Protein AF-A0A6B2LXG8-F1 (afdb_monomer)

Mean predicted aligned error: 7.02 Å

Structure (mmCIF, N/CA/C/O backbone):
data_AF-A0A6B2LXG8-F1
#
_entry.id   AF-A0A6B2LXG8-F1
#
loop_
_atom_site.group_PDB
_atom_site.id
_atom_site.type_symbol
_atom_site.label_atom_id
_atom_site.label_alt_id
_atom_site.label_comp_id
_atom_site.label_asym_id
_atom_site.label_entity_id
_atom_site.label_seq_id
_atom_site.pdbx_PDB_ins_code
_atom_site.Cartn_x
_atom_site.Cartn_y
_atom_site.Cartn_z
_atom_site.occupancy
_atom_site.B_iso_or_equiv
_atom_site.auth_seq_id
_atom_site.auth_comp_id
_atom_site.auth_asym_id
_atom_site.auth_atom_id
_atom_site.pdbx_PDB_model_num
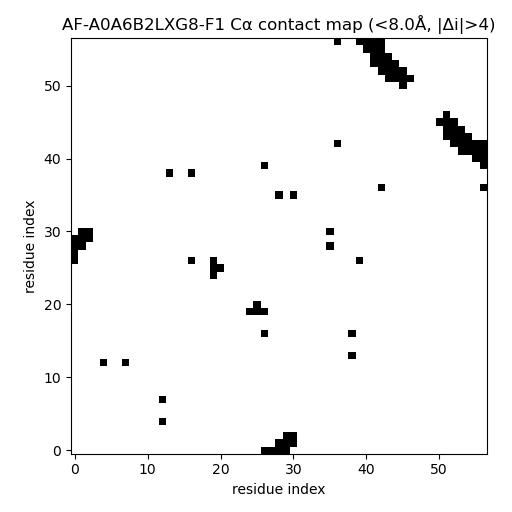ATOM 1 N N . MET A 1 1 ? 1.889 7.758 -1.976 1.00 58.06 1 MET A N 1
ATOM 2 C CA . MET A 1 1 ? 3.085 7.847 -1.118 1.00 58.06 1 MET A CA 1
ATOM 3 C C . MET A 1 1 ? 4.165 7.066 -1.815 1.00 58.06 1 MET A C 1
ATOM 5 O O . MET A 1 1 ? 4.089 5.845 -1.808 1.00 58.06 1 MET A O 1
ATOM 9 N N . ASP A 1 2 ? 5.074 7.762 -2.486 1.00 44.53 2 ASP A N 1
AT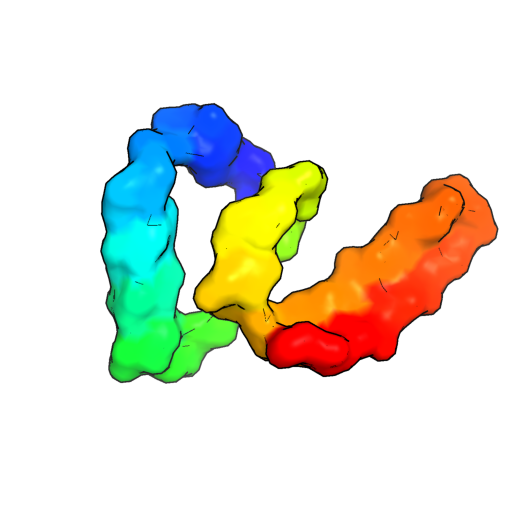OM 10 C CA . ASP A 1 2 ? 6.229 7.108 -3.091 1.00 44.53 2 ASP A CA 1
ATOM 11 C C . ASP A 1 2 ? 7.422 7.305 -2.149 1.00 44.53 2 ASP A C 1
ATOM 13 O O . ASP A 1 2 ? 7.698 8.431 -1.733 1.00 44.53 2 ASP A O 1
ATOM 17 N N . GLU A 1 3 ? 7.986 6.193 -1.682 1.00 49.09 3 GLU A N 1
ATOM 18 C CA . GLU A 1 3 ? 9.145 6.047 -0.777 1.00 49.09 3 GLU A CA 1
ATOM 19 C C . GLU A 1 3 ? 9.146 6.770 0.592 1.00 49.09 3 GLU A C 1
ATOM 21 O O . GLU A 1 3 ? 10.055 6.564 1.400 1.00 49.09 3 GLU A O 1
ATOM 26 N N . ALA A 1 4 ? 8.115 7.545 0.934 1.00 52.19 4 ALA A N 1
ATOM 27 C CA . ALA A 1 4 ? 8.085 8.362 2.155 1.00 52.19 4 ALA A CA 1
ATOM 28 C C . ALA A 1 4 ? 8.010 7.578 3.484 1.00 52.19 4 ALA A C 1
ATOM 30 O O . ALA A 1 4 ? 8.228 8.162 4.546 1.00 52.19 4 ALA A O 1
ATOM 31 N N . THR A 1 5 ? 7.701 6.277 3.463 1.00 51.97 5 THR A N 1
ATOM 32 C CA . THR A 1 5 ? 7.580 5.480 4.698 1.00 51.97 5 THR A CA 1
ATOM 33 C C . THR A 1 5 ? 8.794 4.605 5.011 1.00 51.97 5 THR A C 1
ATOM 35 O O . THR A 1 5 ? 8.839 3.957 6.055 1.00 51.97 5 THR A O 1
ATOM 38 N N . SER A 1 6 ? 9.830 4.647 4.168 1.00 53.34 6 SER A N 1
ATOM 39 C CA . SER A 1 6 ? 11.124 4.007 4.450 1.00 53.34 6 SER A CA 1
ATOM 40 C C . SER A 1 6 ? 11.796 4.568 5.716 1.00 53.34 6 SER A C 1
ATOM 42 O O . SER A 1 6 ? 12.513 3.843 6.402 1.00 53.34 6 SER A O 1
ATOM 44 N N . ALA A 1 7 ? 11.505 5.829 6.063 1.00 55.84 7 ALA A N 1
ATOM 45 C CA . ALA A 1 7 ? 12.022 6.532 7.239 1.00 55.84 7 ALA A CA 1
ATOM 46 C C . ALA A 1 7 ? 11.019 6.649 8.409 1.00 55.84 7 ALA A C 1
ATOM 48 O O . ALA A 1 7 ? 11.350 7.241 9.438 1.00 55.84 7 ALA A O 1
ATOM 49 N N . LEU A 1 8 ? 9.790 6.132 8.270 1.00 56.88 8 LEU A N 1
ATOM 50 C CA . LEU A 1 8 ? 8.763 6.224 9.312 1.00 56.88 8 LEU A CA 1
ATOM 51 C C . LEU A 1 8 ? 8.797 4.979 10.211 1.00 56.88 8 LEU A C 1
ATOM 53 O O . LEU A 1 8 ? 8.799 3.850 9.726 1.00 56.88 8 LEU A O 1
ATOM 57 N N . ASP A 1 9 ? 8.774 5.180 11.532 1.00 67.06 9 ASP A N 1
ATOM 58 C CA . ASP A 1 9 ? 8.621 4.088 12.500 1.00 67.06 9 ASP A CA 1
ATOM 59 C C . ASP A 1 9 ? 7.327 3.303 12.217 1.00 67.06 9 ASP A C 1
ATOM 61 O O . ASP A 1 9 ? 6.260 3.898 12.023 1.00 67.06 9 ASP A O 1
ATOM 65 N N . THR A 1 10 ? 7.407 1.968 12.215 1.00 67.81 10 THR A N 1
ATOM 66 C CA . THR A 1 10 ? 6.302 1.051 11.876 1.00 67.81 10 THR A CA 1
ATOM 67 C C . THR A 1 10 ? 5.010 1.365 12.646 1.00 67.81 10 THR A C 1
ATOM 69 O O . THR A 1 10 ? 3.908 1.175 12.130 1.00 67.81 10 THR A O 1
ATOM 72 N N . LYS A 1 11 ? 5.107 1.910 13.871 1.00 71.25 11 LYS A N 1
ATOM 73 C CA . LYS A 1 11 ? 3.932 2.306 14.669 1.00 71.25 11 LYS A CA 1
ATOM 74 C C . LYS A 1 11 ? 3.192 3.514 14.095 1.00 71.25 11 LYS A C 1
ATOM 76 O O . LYS A 1 11 ? 1.961 3.561 14.152 1.00 71.25 11 LYS A O 1
ATOM 81 N N . ASN A 1 12 ? 3.922 4.495 13.572 1.00 76.44 12 ASN A N 1
ATOM 82 C CA . ASN A 1 12 ? 3.329 5.699 12.995 1.00 76.44 12 ASN A CA 1
ATOM 83 C C . ASN A 1 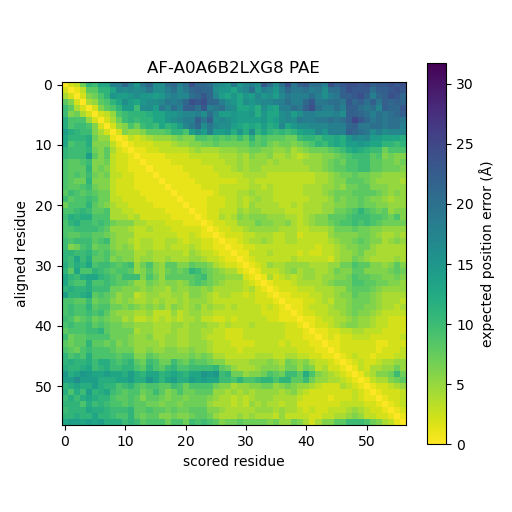12 ? 2.690 5.399 11.639 1.00 76.44 12 ASN A C 1
ATOM 85 O O . ASN A 1 12 ? 1.602 5.902 11.365 1.00 76.44 12 ASN A O 1
ATOM 89 N N . GLU A 1 13 ? 3.315 4.526 10.847 1.00 77.94 13 GLU A N 1
ATOM 90 C CA . GLU A 1 13 ? 2.780 4.062 9.564 1.00 77.94 13 GLU A CA 1
ATOM 91 C C . GLU A 1 13 ? 1.419 3.368 9.765 1.00 77.94 13 GLU A C 1
ATOM 93 O O . GLU A 1 13 ? 0.410 3.786 9.195 1.00 77.94 13 GLU A O 1
ATOM 98 N N . ALA A 1 14 ? 1.338 2.411 10.696 1.00 80.06 14 ALA A N 1
ATOM 99 C CA . ALA A 1 14 ? 0.085 1.727 11.020 1.00 80.06 14 ALA A CA 1
ATOM 100 C C . ALA A 1 14 ? -1.004 2.680 11.554 1.00 80.06 14 ALA A C 1
ATOM 102 O O . ALA A 1 14 ? -2.195 2.510 11.270 1.00 80.06 14 ALA A O 1
ATOM 103 N N . LYS A 1 15 ? -0.626 3.696 12.345 1.00 83.69 15 LYS A N 1
ATOM 104 C CA . LYS A 1 15 ? -1.571 4.707 12.847 1.00 83.69 15 LYS A CA 1
ATOM 105 C C . LYS A 1 15 ? -2.124 5.564 11.709 1.00 83.69 15 LYS A C 1
ATOM 107 O O . LYS A 1 15 ? -3.329 5.810 11.681 1.00 83.69 15 LYS A O 1
ATOM 112 N N . MET A 1 16 ? -1.267 5.974 10.778 1.00 85.25 16 MET A N 1
ATOM 113 C CA . MET A 1 16 ? -1.652 6.755 9.607 1.00 85.25 16 MET A CA 1
ATOM 114 C C . MET A 1 16 ? -2.629 5.973 8.720 1.00 85.25 16 MET A C 1
ATOM 116 O O . MET A 1 16 ? -3.726 6.472 8.472 1.00 85.25 16 MET A O 1
ATOM 120 N N . TYR A 1 17 ? -2.310 4.728 8.342 1.00 85.56 17 TYR A N 1
ATOM 121 C CA . TYR A 1 17 ? -3.221 3.892 7.547 1.00 85.56 17 TYR A CA 1
ATOM 122 C C . TYR A 1 17 ? -4.577 3.69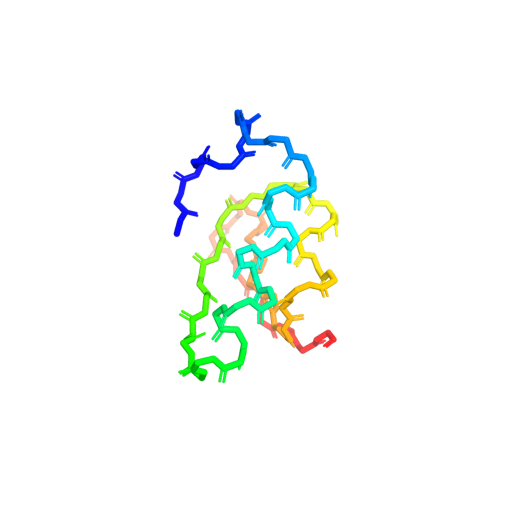0 8.233 1.00 85.56 17 TYR A C 1
ATOM 124 O O . TYR A 1 17 ? -5.624 3.872 7.609 1.00 85.56 17 TYR A O 1
ATOM 132 N N . LYS A 1 18 ? -4.589 3.423 9.548 1.00 85.06 18 LYS A N 1
ATOM 133 C CA . LYS A 1 18 ? -5.839 3.329 10.324 1.00 85.06 18 LYS A CA 1
ATOM 134 C C . LYS A 1 18 ? -6.659 4.619 10.290 1.00 85.06 18 LYS A C 1
ATOM 136 O O . L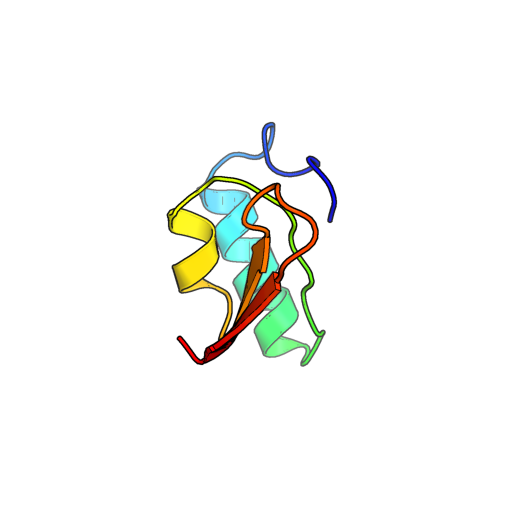YS A 1 18 ? -7.886 4.554 10.253 1.00 85.06 18 LYS A O 1
ATOM 141 N N . GLN A 1 19 ? -6.019 5.786 10.351 1.00 87.19 19 GLN A N 1
ATOM 142 C CA . GLN A 1 19 ? -6.723 7.068 10.272 1.00 87.19 19 GLN A CA 1
ATOM 143 C C . GLN A 1 19 ? -7.276 7.320 8.871 1.00 87.19 19 GLN A C 1
ATOM 145 O O . GLN A 1 19 ? -8.435 7.707 8.755 1.00 87.19 19 GLN A O 1
ATOM 150 N N . CYS A 1 20 ? -6.499 7.046 7.824 1.00 87.69 20 CYS A N 1
ATOM 151 C CA . CYS A 1 20 ? -6.961 7.174 6.446 1.00 87.69 20 CYS A CA 1
ATOM 152 C C . CYS A 1 20 ? -8.171 6.277 6.170 1.00 87.69 20 CYS A C 1
ATOM 154 O O . CYS A 1 20 ? -9.175 6.767 5.658 1.00 87.69 20 CYS A O 1
ATOM 156 N N . HIS A 1 21 ? -8.140 5.021 6.623 1.00 84.94 21 HIS A N 1
ATOM 157 C CA . HIS A 1 21 ? -9.282 4.115 6.507 1.00 84.94 21 HIS A CA 1
ATOM 158 C C . HIS A 1 21 ? -10.521 4.645 7.249 1.00 84.94 21 HIS A C 1
ATOM 160 O O . HIS A 1 21 ? -11.630 4.606 6.725 1.00 84.94 21 HIS A O 1
ATOM 166 N N . LYS A 1 22 ? -10.359 5.184 8.466 1.00 87.81 22 LYS A N 1
ATOM 167 C CA . LYS A 1 22 ? -11.475 5.787 9.223 1.00 87.81 22 LYS A CA 1
ATOM 168 C C . LYS A 1 22 ? -12.070 7.018 8.540 1.00 87.81 22 LYS A C 1
ATOM 170 O O . LYS A 1 22 ? -13.263 7.262 8.675 1.00 87.81 22 LYS A O 1
ATOM 175 N N . LEU A 1 23 ? -11.242 7.792 7.848 1.00 90.94 23 LEU A N 1
ATOM 176 C CA . LEU A 1 23 ? -11.649 8.995 7.122 1.00 90.94 23 LEU A CA 1
ATOM 177 C C . LEU A 1 23 ? -12.112 8.695 5.688 1.00 90.94 23 LEU A C 1
ATOM 179 O O . LEU A 1 23 ? -12.410 9.628 4.950 1.00 90.94 23 LEU A O 1
ATOM 183 N N . ASN A 1 24 ? -12.179 7.415 5.301 1.00 86.19 24 ASN A N 1
ATOM 184 C CA . ASN A 1 24 ? -12.519 6.965 3.952 1.00 86.19 24 ASN A CA 1
ATOM 185 C C . ASN A 1 24 ? -11.610 7.576 2.864 1.00 86.19 24 ASN A C 1
ATOM 187 O O . ASN A 1 24 ? -12.040 7.874 1.752 1.00 86.19 24 ASN A O 1
ATOM 191 N N . ILE A 1 25 ? -10.340 7.801 3.215 1.00 88.44 25 ILE A N 1
ATOM 192 C CA . ILE A 1 25 ? -9.301 8.288 2.309 1.00 88.44 25 ILE A CA 1
ATOM 193 C C . ILE A 1 25 ? -8.686 7.076 1.612 1.00 88.44 25 ILE A C 1
ATOM 195 O O . ILE A 1 25 ? -8.157 6.182 2.272 1.00 88.44 25 ILE A O 1
ATOM 199 N N . THR A 1 26 ? -8.70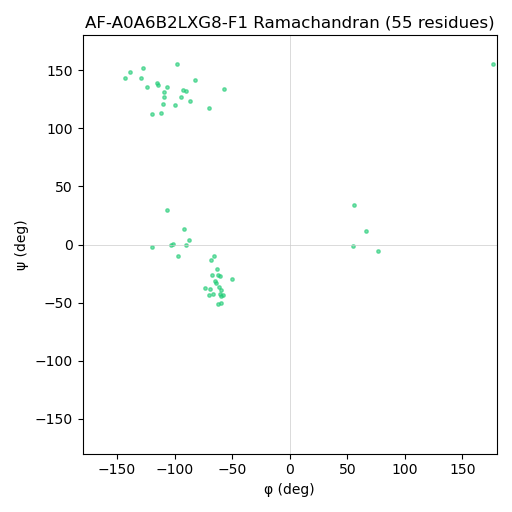4 7.066 0.281 1.00 84.88 26 THR A N 1
ATOM 200 C CA . THR A 1 26 ? -8.012 6.044 -0.508 1.00 84.88 26 THR A CA 1
ATOM 201 C C . THR A 1 26 ? -6.499 6.234 -0.400 1.00 84.88 26 THR A C 1
ATOM 203 O O . THR A 1 26 ? -5.957 7.257 -0.820 1.00 84.88 26 THR A O 1
ATOM 206 N N . CYS A 1 27 ? -5.806 5.243 0.158 1.00 83.31 27 CYS A N 1
ATOM 207 C CA . CYS A 1 27 ? -4.349 5.218 0.213 1.00 83.31 27 CYS A CA 1
ATOM 208 C C . CYS A 1 27 ? -3.773 4.518 -1.020 1.00 83.31 27 CYS A C 1
ATOM 210 O O . CYS A 1 27 ? -4.193 3.419 -1.368 1.00 83.31 27 CYS A O 1
ATOM 212 N N . PHE A 1 28 ? -2.784 5.152 -1.650 1.00 82.62 28 PHE A N 1
ATOM 213 C CA . PHE A 1 28 ? -1.948 4.544 -2.682 1.00 82.62 28 PHE A CA 1
ATOM 214 C C . PHE A 1 28 ? -0.495 4.578 -2.209 1.00 82.62 28 PHE A C 1
ATOM 216 O O . PHE A 1 28 ? 0.092 5.662 -2.061 1.00 82.62 28 PHE A O 1
ATOM 223 N N . SER A 1 29 ? 0.071 3.407 -1.930 1.00 81.69 29 SER A N 1
ATOM 224 C CA . SER A 1 29 ? 1.457 3.245 -1.494 1.00 81.69 29 SER A CA 1
ATOM 225 C C . SER A 1 29 ? 2.275 2.499 -2.537 1.00 81.69 29 SER A C 1
ATOM 227 O O . SER A 1 29 ? 1.818 1.482 -3.054 1.00 81.69 29 SER A O 1
ATOM 229 N N . VAL A 1 30 ? 3.496 2.967 -2.780 1.00 81.69 30 VAL A N 1
ATOM 230 C CA . VAL A 1 30 ? 4.501 2.252 -3.570 1.00 81.69 30 VAL A CA 1
ATOM 231 C C . VAL A 1 30 ? 5.584 1.783 -2.608 1.00 81.69 30 VAL A C 1
ATOM 233 O O . VAL A 1 30 ? 6.105 2.570 -1.817 1.00 81.69 30 VAL A O 1
ATOM 236 N N . GLY A 1 31 ? 5.897 0.491 -2.625 1.00 77.69 31 GLY A N 1
ATOM 237 C CA . GLY A 1 31 ? 6.953 -0.053 -1.784 1.00 77.69 31 GLY A CA 1
ATOM 238 C C . GLY A 1 31 ? 7.083 -1.565 -1.892 1.00 77.69 31 GLY A C 1
ATOM 239 O O . GLY A 1 31 ? 6.124 -2.267 -2.188 1.00 77.69 31 GLY A O 1
ATOM 240 N N . HIS A 1 32 ? 8.280 -2.071 -1.596 1.00 75.50 32 HIS A N 1
ATOM 241 C CA . HIS A 1 32 ? 8.609 -3.502 -1.644 1.00 75.50 32 HIS A CA 1
ATOM 242 C C . HIS A 1 32 ? 8.389 -4.232 -0.300 1.00 75.50 32 HIS A C 1
ATOM 244 O O . HIS A 1 32 ? 8.895 -5.333 -0.093 1.00 75.50 32 HIS A O 1
ATOM 250 N N . ARG A 1 33 ? 7.689 -3.613 0.664 1.00 78.06 33 ARG A N 1
ATOM 251 C CA . ARG A 1 33 ? 7.508 -4.151 2.025 1.00 78.06 33 ARG A CA 1
ATOM 252 C C . ARG A 1 33 ? 6.207 -4.944 2.138 1.00 78.06 33 ARG A C 1
ATOM 254 O O . ARG A 1 33 ? 5.135 -4.393 1.913 1.00 78.06 33 ARG A O 1
ATOM 261 N N . LEU A 1 34 ? 6.292 -6.186 2.619 1.00 78.12 34 LEU A N 1
ATOM 262 C CA . LEU A 1 34 ? 5.121 -7.046 2.855 1.00 78.12 34 LEU A CA 1
ATOM 263 C C . LEU A 1 34 ? 4.139 -6.484 3.901 1.00 78.12 34 LEU A C 1
ATOM 265 O O . LEU A 1 34 ? 2.948 -6.756 3.818 1.00 78.12 34 LEU A O 1
ATOM 269 N N . SER A 1 35 ? 4.600 -5.659 4.848 1.00 78.25 35 SER A N 1
ATOM 270 C CA . SER A 1 35 ? 3.731 -5.030 5.859 1.00 78.25 35 SER A CA 1
ATOM 271 C C . SER A 1 35 ? 2.687 -4.076 5.263 1.00 78.25 35 SER A C 1
ATOM 273 O O . SER A 1 35 ? 1.669 -3.812 5.890 1.00 78.25 35 SER A O 1
ATOM 275 N N . LEU A 1 36 ? 2.905 -3.569 4.042 1.00 78.25 36 LEU A N 1
ATOM 276 C CA . LEU A 1 36 ? 1.932 -2.717 3.350 1.00 78.25 36 LEU A CA 1
ATOM 277 C C . LEU A 1 36 ? 0.666 -3.485 2.959 1.00 78.25 36 LEU A C 1
ATOM 279 O O . LEU A 1 36 ? -0.401 -2.880 2.852 1.00 78.25 36 LEU A O 1
ATOM 283 N N . LEU A 1 37 ? 0.773 -4.803 2.771 1.00 81.81 37 LEU A N 1
ATOM 284 C CA . LEU A 1 37 ? -0.350 -5.644 2.364 1.00 81.81 37 LEU A CA 1
ATOM 285 C C . LEU A 1 37 ? -1.437 -5.690 3.440 1.00 81.81 37 LEU A C 1
ATOM 287 O O . LEU A 1 37 ? -2.615 -5.711 3.120 1.00 81.81 37 LEU A O 1
ATOM 291 N N . GLU A 1 38 ? -1.062 -5.579 4.715 1.00 82.19 38 GLU A N 1
ATOM 292 C CA . GLU A 1 38 ? -2.007 -5.528 5.840 1.00 82.19 38 GLU A CA 1
ATOM 293 C C . GLU A 1 38 ? -2.899 -4.269 5.836 1.00 82.19 38 GLU A C 1
ATOM 295 O O . GLU A 1 38 ? -3.823 -4.143 6.646 1.00 82.19 38 GLU A O 1
ATOM 300 N N . HIS A 1 39 ? -2.605 -3.296 4.972 1.00 83.88 39 HIS A N 1
ATOM 301 C CA . HIS A 1 39 ? -3.271 -1.995 4.926 1.00 83.88 39 HIS A CA 1
ATOM 302 C C . HIS A 1 39 ? -3.973 -1.702 3.597 1.00 83.88 39 HIS A C 1
ATOM 304 O O . HIS A 1 39 ? -4.609 -0.654 3.478 1.00 83.88 39 HIS A O 1
ATOM 310 N N . HIS A 1 40 ? -3.889 -2.606 2.620 1.00 86.25 40 HIS A N 1
ATOM 311 C CA . HIS A 1 40 ? -4.480 -2.434 1.297 1.00 86.25 40 HIS A CA 1
ATOM 312 C C . HIS A 1 40 ? -5.351 -3.637 0.945 1.00 86.25 40 HIS A C 1
ATOM 314 O O . HIS A 1 40 ? -5.110 -4.744 1.400 1.00 86.25 40 HIS A O 1
ATOM 320 N N . ASN A 1 41 ? -6.369 -3.408 0.120 1.00 86.25 41 ASN A N 1
ATOM 321 C CA . ASN A 1 41 ? -7.255 -4.466 -0.381 1.00 86.25 41 ASN A CA 1
ATOM 322 C C . ASN A 1 41 ? -6.856 -4.953 -1.774 1.00 86.25 41 ASN A C 1
ATOM 324 O O . ASN A 1 41 ? -7.451 -5.885 -2.302 1.00 86.25 41 ASN A O 1
ATOM 328 N N . LYS A 1 42 ? -5.929 -4.246 -2.427 1.00 87.25 42 LYS A N 1
ATOM 329 C CA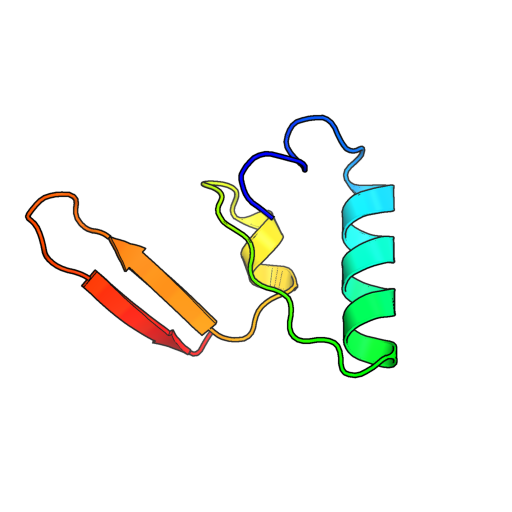 . LYS A 1 42 ? -5.539 -4.492 -3.812 1.00 87.25 42 LYS A CA 1
ATOM 330 C C . LYS A 1 42 ? -4.045 -4.272 -3.981 1.00 87.25 42 LYS A C 1
ATOM 332 O O . LYS A 1 42 ? -3.487 -3.341 -3.399 1.00 87.25 42 LYS A O 1
ATOM 337 N N . ILE A 1 43 ? -3.434 -5.099 -4.815 1.00 89.38 43 ILE A N 1
ATOM 338 C CA . ILE A 1 43 ? -2.044 -4.998 -5.254 1.00 89.38 43 ILE A CA 1
ATOM 339 C C . ILE A 1 43 ? -2.019 -4.729 -6.752 1.00 89.38 43 ILE A C 1
ATOM 341 O O . ILE A 1 43 ? -2.749 -5.354 -7.520 1.00 89.38 43 ILE A O 1
ATOM 345 N N . LEU A 1 44 ? -1.116 -3.838 -7.154 1.00 89.19 44 LEU A N 1
ATOM 346 C CA . LEU A 1 44 ? -0.632 -3.730 -8.522 1.00 89.19 44 LEU A CA 1
ATOM 347 C C . LEU A 1 44 ? 0.835 -4.168 -8.531 1.00 89.19 44 LEU A C 1
ATOM 349 O O . LEU A 1 44 ? 1.675 -3.505 -7.925 1.00 89.19 44 LEU A O 1
ATOM 353 N N . GLU A 1 45 ? 1.127 -5.284 -9.186 1.00 88.38 45 GLU A N 1
ATOM 354 C CA . GLU A 1 45 ? 2.477 -5.836 -9.299 1.00 88.38 45 GLU A CA 1
ATOM 355 C C . GLU A 1 45 ? 3.018 -5.609 -10.710 1.00 88.38 45 GLU A C 1
ATOM 357 O O . GLU A 1 45 ? 2.302 -5.829 -11.684 1.00 88.38 45 GLU A O 1
ATOM 362 N N . PHE A 1 46 ? 4.276 -5.182 -10.820 1.00 87.75 46 PHE A N 1
ATOM 363 C CA . PHE A 1 46 ? 4.982 -5.028 -12.092 1.00 87.75 46 PHE A CA 1
ATOM 364 C C . PHE A 1 46 ? 6.053 -6.114 -12.205 1.00 87.75 46 PHE A C 1
ATOM 366 O O . PHE A 1 46 ? 6.850 -6.287 -11.285 1.00 87.75 46 PHE A O 1
ATOM 373 N N . ASP A 1 47 ? 6.105 -6.818 -13.337 1.00 86.25 47 ASP A N 1
ATOM 374 C CA . ASP A 1 47 ? 7.037 -7.939 -13.549 1.00 86.25 47 ASP A CA 1
ATOM 375 C C . ASP A 1 47 ? 8.393 -7.517 -14.152 1.00 86.25 47 ASP A C 1
ATOM 377 O O . ASP A 1 47 ? 9.262 -8.353 -14.399 1.00 86.25 47 ASP A O 1
ATOM 381 N N . GLY A 1 48 ? 8.572 -6.219 -14.426 1.00 85.94 48 GLY A N 1
ATOM 382 C CA . GLY A 1 48 ? 9.774 -5.656 -15.050 1.00 85.94 48 GLY A CA 1
ATOM 383 C C . GLY A 1 48 ? 9.889 -5.883 -16.564 1.00 85.94 48 GLY A C 1
ATOM 384 O O . GLY A 1 48 ? 10.768 -5.298 -17.191 1.00 85.94 48 GLY A O 1
ATOM 385 N N . ASN A 1 49 ? 8.983 -6.651 -17.176 1.00 90.19 49 ASN A N 1
ATOM 386 C CA . ASN A 1 49 ? 8.948 -6.944 -18.615 1.00 90.19 49 ASN A CA 1
ATOM 387 C C . ASN A 1 49 ? 7.813 -6.193 -19.327 1.00 90.19 49 ASN A C 1
ATOM 389 O O . ASN A 1 49 ? 7.293 -6.643 -20.346 1.00 90.19 49 ASN A O 1
ATOM 393 N N . SER A 1 50 ? 7.449 -5.017 -18.807 1.00 85.06 50 SER A N 1
ATOM 394 C CA . SER A 1 50 ? 6.298 -4.210 -19.243 1.00 85.06 50 SER A CA 1
ATOM 395 C C . SER A 1 50 ? 4.929 -4.847 -18.986 1.00 85.06 50 SER A C 1
ATOM 397 O O . SER A 1 50 ? 3.933 -4.323 -19.485 1.00 85.06 50 SER A O 1
ATOM 399 N N . ASN A 1 51 ? 4.844 -5.924 -18.196 1.00 90.19 51 ASN A N 1
ATOM 400 C CA . ASN A 1 51 ? 3.561 -6.450 -17.747 1.00 90.19 51 ASN A CA 1
ATOM 401 C C . ASN A 1 51 ? 3.243 -5.961 -16.332 1.00 90.19 51 ASN A C 1
ATOM 403 O O . ASN A 1 51 ? 4.120 -5.613 -15.533 1.00 90.19 51 ASN A O 1
ATOM 407 N N . TYR A 1 52 ? 1.949 -5.940 -16.035 1.00 90.81 52 TYR A N 1
ATOM 408 C CA . TYR A 1 52 ? 1.434 -5.670 -14.705 1.00 90.81 52 TYR A CA 1
ATOM 409 C C . TYR A 1 52 ? 0.267 -6.610 -14.399 1.00 90.81 52 TYR A C 1
ATOM 411 O O . TYR A 1 52 ? -0.495 -6.971 -15.298 1.00 90.81 52 TYR A O 1
ATOM 419 N N . GLU A 1 53 ? 0.103 -6.979 -13.131 1.00 91.75 53 GLU A N 1
ATOM 420 C CA . GLU A 1 53 ? -1.049 -7.742 -12.650 1.00 91.75 53 GLU A CA 1
ATOM 421 C C . GLU A 1 53 ? -1.748 -6.987 -11.520 1.00 91.75 53 GLU A C 1
ATOM 423 O O . GLU A 1 53 ? -1.107 -6.459 -10.609 1.00 91.75 53 GLU A O 1
ATOM 428 N N . PHE A 1 54 ? -3.078 -6.940 -11.582 1.00 91.31 54 PHE A N 1
ATOM 429 C CA . PHE A 1 54 ? -3.910 -6.348 -10.546 1.00 91.31 54 PHE A CA 1
ATOM 430 C C . PHE A 1 54 ? -4.679 -7.440 -9.809 1.00 91.31 54 PHE A C 1
ATOM 432 O O . PHE A 1 54 ? -5.447 -8.177 -10.428 1.00 91.31 54 PHE A O 1
ATOM 439 N N . ARG A 1 55 ? -4.470 -7.539 -8.495 1.00 89.12 55 ARG A N 1
ATOM 440 C CA . ARG A 1 55 ? -5.036 -8.598 -7.649 1.00 89.12 55 ARG A CA 1
ATOM 441 C C . ARG A 1 55 ? -5.725 -8.000 -6.427 1.00 89.12 55 ARG A C 1
ATOM 443 O O . 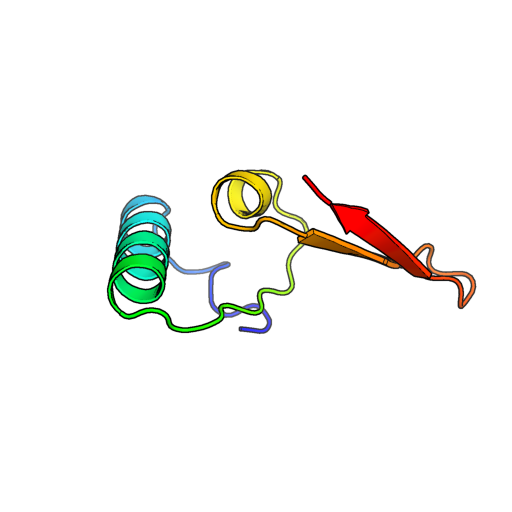ARG A 1 55 ? -5.236 -7.020 -5.867 1.00 89.12 55 ARG A O 1
ATOM 450 N N . ASP A 1 56 ? -6.831 -8.601 -6.005 1.00 88.12 56 ASP A N 1
ATOM 451 C CA . ASP A 1 56 ? -7.434 -8.345 -4.692 1.00 88.12 56 ASP A CA 1
ATOM 452 C C . ASP A 1 56 ? -6.707 -9.185 -3.621 1.00 88.12 56 ASP A C 1
ATOM 454 O O . ASP A 1 56 ? -6.326 -10.327 -3.895 1.00 88.12 56 ASP A O 1
ATOM 458 N N . ILE A 1 57 ? -6.499 -8.617 -2.428 1.00 82.25 57 ILE A N 1
ATOM 459 C CA . ILE A 1 57 ? -5.835 -9.247 -1.269 1.00 82.25 57 ILE A CA 1
ATOM 460 C C . ILE A 1 57 ? -6.679 -9.152 0.003 1.00 82.25 57 ILE A C 1
ATOM 462 O O . ILE A 1 57 ? -7.469 -8.185 0.132 1.00 82.25 57 ILE A O 1
#

Sequence (57 aa):
MDEATSALDTKNEAKMYKQCHKLNITCFSVGHRLSLLEHHNKILEFDGNSNYEFRDI

Organism: NCBI:txid1963864

Radius of gyration: 12.26 Å; Cα contacts (8 Å, |Δi|>4): 46; chains: 1; bounding box: 24×18×34 Å

Secondary structure (DSSP, 8-state):
-BSTTTTS-HHHHHHHHHHHHHTTPPP--B-S-GGGGGG-SEEEEE-SSS-EEEEE-

Foldseek 3Di:
DEPPCVPPDPVVVVVVLVVCVVVVHDDDYDDPDPVVLVRDQWDWDDPVPPDIDIDGD

pLDDT: mean 79.45, std 12.13, range [44.53, 91.75]

Solvent-accessible surface area (backbone atoms only — not comparable to full-atom values): 3754 Å² total; per-residue (Å²): 82,75,66,70,62,83,83,48,57,71,69,57,52,56,51,49,53,54,49,32,58,76,69,71,47,87,82,60,76,55,79,95,56,74,76,56,56,85,75,44,57,62,48,80,45,70,76,84,78,87,48,72,51,80,44,80,97

Nearest PDB structures (foldseek):
  7vx8-assembly1_B  TM=9.131E-01  e=8.112E-03  Caenorhabditis elegans
  7vzb-assembly1_B  TM=9.238E-01  e=2.033E-02  Caenorhabditis elegans
  7vwc-assembly1_A  TM=8.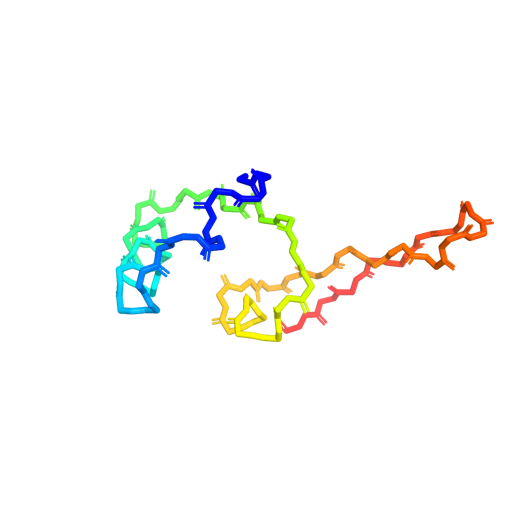873E-01  e=3.578E-02  Caenorhabditis elegans
  5cd8-assembly1_B  TM=3.061E-01  e=4.074E+00  Drosophila melanogaster

InterPro domains:
  IPR027417 P-loop containing nucleoside triphosphate hydrolase [G3DSA:3.40.50.300] (1-56)
  IPR027417 P-loop containing nucleoside triphosphate hydrolase [SSF52540] (1-53)
  IPR050835 ATP-binding cassette sub-family D [PTHR11384] (1-57)